Protein AF-A0A4P7WTI9-F1 (afdb_monomer_lite)

Sequence (138 aa):
MKKINSKRVFLLITVFALFLLGLFFAGIFTLGMGKGYTSAIIENTIKKQCKCTIVESIQLQLKESMLVDQEKMKKHTNAFMFILSNCDYPSISDLKLEVIRLLVKARICEDYNFQFIVKNFNGQDQRFIIDNCNLIEN

Structure (mmCIF, N/CA/C/O backbone):
data_AF-A0A4P7WTI9-F1
#
_entry.id   AF-A0A4P7WTI9-F1
#
loop_
_atom_site.group_PDB
_atom_site.id
_atom_site.type_symbol
_atom_site.label_atom_id
_atom_site.label_alt_id
_atom_site.label_comp_id
_atom_site.label_asym_id
_atom_site.label_entity_id
_atom_site.label_seq_id
_atom_site.pdbx_PDB_ins_code
_atom_site.Cartn_x
_atom_site.Cartn_y
_atom_site.Cartn_z
_atom_site.occupancy
_atom_site.B_iso_or_equiv
_atom_site.auth_seq_id
_atom_site.auth_comp_id
_atom_site.auth_asym_id
_atom_site.auth_atom_id
_atom_site.pdbx_PDB_model_num
ATOM 1 N N . MET A 1 1 ? -31.394 -1.223 64.890 1.00 45.03 1 MET A N 1
ATOM 2 C CA . MET A 1 1 ? -30.501 -1.288 63.708 1.00 45.03 1 MET A CA 1
ATOM 3 C C . MET A 1 1 ? -30.041 -2.732 63.508 1.00 45.03 1 MET A C 1
ATOM 5 O O . MET A 1 1 ? -29.397 -3.272 64.399 1.00 45.03 1 MET A O 1
ATOM 9 N N . LYS A 1 2 ? -30.424 -3.401 62.407 1.00 54.88 2 LYS A N 1
ATOM 10 C CA . LYS A 1 2 ? -29.977 -4.780 62.114 1.00 54.88 2 LYS A CA 1
ATOM 11 C C . LYS A 1 2 ? -28.470 -4.760 61.820 1.00 54.88 2 LYS A C 1
ATOM 13 O O . LYS A 1 2 ? -28.052 -4.072 60.895 1.00 54.88 2 LYS A O 1
ATOM 18 N N . LYS A 1 3 ? -27.664 -5.494 62.601 1.00 56.56 3 LYS A N 1
ATOM 19 C CA . LYS A 1 3 ? -26.225 -5.690 62.342 1.00 56.56 3 LYS A CA 1
ATOM 20 C C . LYS A 1 3 ? -26.067 -6.419 61.009 1.00 56.56 3 LYS A C 1
ATOM 22 O O . LYS A 1 3 ? -26.302 -7.622 60.919 1.00 56.56 3 LYS A O 1
ATOM 27 N N . ILE A 1 4 ? -25.708 -5.678 59.969 1.00 62.69 4 ILE A N 1
ATOM 28 C CA . ILE A 1 4 ? -25.379 -6.254 58.669 1.00 62.69 4 ILE A CA 1
ATOM 29 C C . ILE A 1 4 ? -24.065 -7.024 58.835 1.00 62.69 4 ILE A C 1
ATOM 31 O O . ILE A 1 4 ? -23.094 -6.525 59.403 1.00 62.69 4 ILE A O 1
ATOM 35 N N . ASN A 1 5 ? -24.064 -8.278 58.393 1.00 68.38 5 ASN A N 1
ATOM 36 C CA . ASN A 1 5 ? -22.945 -9.191 58.572 1.00 68.38 5 ASN A CA 1
ATOM 37 C C . ASN A 1 5 ? -21.788 -8.758 57.650 1.00 68.38 5 ASN A C 1
ATOM 39 O O . ASN A 1 5 ? -21.811 -9.038 56.451 1.00 68.38 5 ASN A O 1
ATOM 43 N N . SER A 1 6 ? -20.815 -8.033 58.213 1.00 69.31 6 SER A N 1
ATOM 44 C CA . SER A 1 6 ? -19.738 -7.311 57.507 1.00 69.31 6 SER A CA 1
ATOM 45 C C . SER A 1 6 ? -19.010 -8.149 56.441 1.00 69.31 6 SER A C 1
ATOM 47 O O . SER A 1 6 ? -18.717 -7.665 55.350 1.00 69.31 6 SER A O 1
ATOM 49 N N . LYS A 1 7 ? -18.841 -9.457 56.681 1.00 74.06 7 LYS A N 1
ATOM 50 C CA . LYS A 1 7 ? -18.219 -10.385 55.720 1.00 74.06 7 LYS A CA 1
ATOM 51 C C . LYS A 1 7 ? -18.999 -10.523 54.404 1.00 74.06 7 LYS A C 1
ATOM 53 O O . LYS A 1 7 ? -18.391 -10.637 53.346 1.00 74.06 7 LYS A O 1
ATOM 58 N N . ARG A 1 8 ? -20.338 -10.492 54.450 1.00 74.12 8 ARG A N 1
ATOM 59 C CA . ARG A 1 8 ? -21.190 -10.582 53.247 1.00 74.12 8 ARG A CA 1
ATOM 60 C C . ARG A 1 8 ? -21.172 -9.286 52.438 1.00 74.12 8 ARG A C 1
ATOM 62 O O . ARG A 1 8 ? -21.251 -9.337 51.218 1.00 74.12 8 ARG A O 1
ATOM 69 N N . VAL A 1 9 ? -21.033 -8.145 53.112 1.00 78.75 9 VAL A N 1
ATOM 70 C CA . VAL A 1 9 ? -20.932 -6.828 52.464 1.00 78.75 9 VAL A CA 1
ATOM 71 C C . VAL A 1 9 ? -19.602 -6.692 51.739 1.00 78.75 9 VAL A C 1
ATOM 73 O O . VAL A 1 9 ? -19.578 -6.274 50.588 1.00 78.75 9 VAL A O 1
ATOM 76 N N . PHE A 1 10 ? -18.510 -7.115 52.381 1.00 80.50 10 PHE A N 1
ATOM 77 C CA . PHE A 1 10 ? -17.187 -7.086 51.766 1.00 80.50 10 PHE A CA 1
ATOM 78 C C . PHE A 1 10 ? -17.147 -7.906 50.471 1.00 80.50 10 PHE A C 1
ATOM 80 O O . PHE A 1 10 ? -16.711 -7.389 49.447 1.00 80.50 10 PHE A O 1
ATOM 87 N N . LEU A 1 11 ? -17.694 -9.129 50.495 1.00 82.69 11 LEU A N 1
ATOM 88 C CA . LEU A 1 11 ? -17.770 -10.004 49.321 1.00 82.69 11 LEU A CA 1
ATOM 89 C C . LEU A 1 11 ? -18.570 -9.366 48.169 1.00 82.69 11 LEU A C 1
ATOM 91 O O . LEU A 1 11 ? -18.138 -9.403 47.021 1.00 82.69 11 LEU A O 1
ATOM 95 N N . LEU A 1 12 ? -19.715 -8.744 48.476 1.00 83.06 12 LEU A N 1
ATOM 96 C CA . LEU A 1 12 ? -20.545 -8.056 47.481 1.00 83.06 12 LEU A CA 1
ATOM 97 C C . LEU A 1 12 ? -19.803 -6.886 46.823 1.00 83.06 12 LEU A C 1
ATOM 99 O O . LEU A 1 12 ? -19.879 -6.726 45.608 1.00 83.06 12 LEU A O 1
ATOM 103 N N . ILE A 1 13 ? -19.039 -6.114 47.602 1.00 84.81 13 ILE A N 1
ATOM 104 C CA . ILE A 1 13 ? -18.214 -5.017 47.076 1.00 84.81 13 ILE A CA 1
ATOM 105 C C . ILE A 1 13 ? -17.111 -5.560 46.159 1.00 84.81 13 ILE A C 1
ATOM 107 O O . ILE A 1 13 ? -16.868 -4.989 45.098 1.00 84.81 13 ILE A O 1
ATOM 111 N N . THR A 1 14 ? -16.470 -6.677 46.523 1.00 81.94 14 THR A N 1
ATOM 112 C CA . THR A 1 14 ? -15.386 -7.252 45.706 1.00 81.94 14 THR A CA 1
ATOM 113 C C . THR A 1 14 ? -15.901 -7.766 44.363 1.00 81.94 14 THR A C 1
ATOM 115 O O . THR A 1 14 ? -15.296 -7.498 43.327 1.00 81.94 14 THR A O 1
ATOM 118 N N . VAL A 1 15 ? -17.043 -8.460 44.365 1.00 85.62 15 VAL A N 1
ATOM 119 C CA . VAL A 1 15 ? -17.685 -8.956 43.137 1.00 85.62 15 VAL A CA 1
ATOM 120 C C . VAL A 1 15 ? -18.115 -7.794 42.241 1.00 85.62 15 VAL A C 1
ATOM 122 O O . VAL A 1 15 ? -17.902 -7.837 41.032 1.00 85.62 15 VAL A O 1
ATOM 125 N N . PHE A 1 16 ? -18.660 -6.727 42.828 1.00 85.12 16 PHE A N 1
ATOM 126 C CA . PHE A 1 16 ? -19.074 -5.547 42.075 1.00 85.12 16 PHE A CA 1
ATOM 127 C C . PHE A 1 16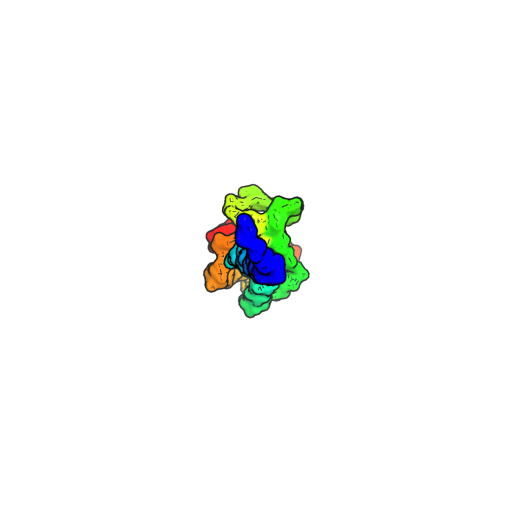 ? -17.883 -4.801 41.453 1.00 85.12 16 PHE A C 1
ATOM 129 O O . PHE A 1 16 ? -17.942 -4.408 40.290 1.00 85.12 16 PHE A O 1
ATOM 136 N N . ALA A 1 17 ? -16.770 -4.668 42.179 1.00 83.31 17 ALA A N 1
ATOM 137 C CA . ALA A 1 17 ? -15.550 -4.055 41.655 1.00 83.31 17 ALA A CA 1
ATOM 138 C C . ALA A 1 17 ? -14.945 -4.859 40.489 1.00 83.31 17 ALA A C 1
ATOM 140 O O . ALA A 1 17 ? -14.563 -4.279 39.473 1.00 83.31 17 ALA A O 1
ATOM 141 N N . LEU A 1 18 ? -14.910 -6.193 40.602 1.00 85.56 18 LEU A N 1
ATOM 142 C CA . LEU A 1 18 ? -14.452 -7.077 39.524 1.00 85.56 18 LEU A CA 1
ATOM 143 C C . LEU A 1 18 ? -15.347 -6.978 38.280 1.00 85.56 18 LEU A C 1
ATOM 145 O O . LEU A 1 18 ? -14.845 -6.963 37.158 1.00 85.56 18 LEU A O 1
ATOM 149 N N . PHE A 1 19 ? -16.661 -6.851 38.474 1.00 84.00 19 PHE A N 1
ATOM 150 C CA . PHE A 1 19 ? -17.616 -6.663 37.384 1.00 84.00 19 PHE A CA 1
ATOM 151 C C . PHE A 1 19 ? -17.420 -5.320 36.660 1.00 84.00 19 PHE A C 1
ATOM 153 O O . PHE A 1 19 ? -17.387 -5.284 35.430 1.00 84.00 19 PHE A O 1
ATOM 160 N N . LEU A 1 20 ? -17.215 -4.226 37.404 1.00 83.19 20 LEU A N 1
ATOM 161 C CA . LEU A 1 20 ? -16.938 -2.904 36.828 1.00 83.19 20 LEU A CA 1
ATOM 162 C C . LEU A 1 20 ? -15.617 -2.866 36.047 1.00 83.19 20 LEU A C 1
ATOM 164 O O . LEU A 1 20 ? -15.565 -2.280 34.967 1.00 83.19 20 LEU A O 1
ATOM 168 N N . LEU A 1 21 ? -14.570 -3.530 36.547 1.00 80.62 21 LEU A N 1
ATOM 169 C CA . LEU A 1 21 ? -13.306 -3.697 35.822 1.00 80.62 21 LEU A CA 1
ATOM 170 C C . LEU A 1 21 ? -13.509 -4.472 34.514 1.00 80.62 21 LEU A C 1
ATOM 172 O O . LEU A 1 21 ? -13.031 -4.036 33.470 1.00 80.62 21 LEU A O 1
ATOM 176 N N . GLY A 1 22 ? -14.265 -5.573 34.542 1.00 75.50 22 GLY A N 1
ATOM 177 C CA . GLY A 1 22 ? -14.596 -6.344 33.339 1.00 75.50 22 GLY A CA 1
ATOM 178 C C . GLY A 1 22 ? -15.335 -5.516 32.282 1.00 75.50 22 GLY A C 1
ATOM 179 O O . GLY A 1 22 ? -14.989 -5.573 31.102 1.00 75.50 22 GLY A O 1
ATOM 180 N N . LEU A 1 23 ? -16.295 -4.686 32.702 1.00 75.31 23 LEU A N 1
ATOM 181 C CA . LEU A 1 23 ? -17.006 -3.764 31.811 1.00 75.31 23 LEU A CA 1
ATOM 182 C C . LEU A 1 23 ? -16.093 -2.672 31.237 1.00 75.31 23 LEU A C 1
ATOM 184 O O . LEU A 1 23 ? -16.235 -2.320 30.069 1.00 75.31 23 LEU A O 1
ATOM 188 N N . PHE A 1 24 ? -15.137 -2.167 32.019 1.00 69.19 24 PHE A N 1
ATOM 189 C CA . PHE A 1 24 ? -14.159 -1.183 31.552 1.00 69.19 24 PHE A CA 1
ATOM 190 C C . PHE A 1 24 ? -13.235 -1.767 30.474 1.00 69.19 24 PHE A C 1
ATOM 192 O O . PHE A 1 24 ? -13.059 -1.158 29.419 1.00 69.19 24 PHE A O 1
ATOM 199 N N . PHE A 1 25 ? -12.715 -2.983 30.676 1.00 67.19 25 PHE A N 1
ATOM 200 C CA . PHE A 1 25 ? -11.903 -3.663 29.661 1.00 67.19 25 PHE A CA 1
ATOM 201 C C . PHE A 1 25 ? -12.710 -4.014 28.406 1.00 67.19 25 PHE A C 1
ATOM 203 O O . PHE A 1 25 ? -12.208 -3.816 27.301 1.00 67.19 25 PHE A O 1
ATOM 210 N N . ALA A 1 26 ? -13.964 -4.460 28.545 1.00 62.72 26 ALA A N 1
ATOM 211 C CA . ALA A 1 26 ? -14.845 -4.714 27.403 1.00 62.72 26 ALA A CA 1
ATOM 212 C C . ALA A 1 26 ? -15.188 -3.423 26.630 1.00 62.72 26 ALA A C 1
ATOM 214 O O . ALA A 1 26 ? -15.199 -3.417 25.398 1.00 62.72 26 ALA A O 1
ATOM 215 N N . GLY A 1 27 ? -15.414 -2.313 27.338 1.00 54.62 27 GLY A N 1
ATOM 216 C CA . GLY A 1 27 ? -15.659 -0.998 26.744 1.00 54.62 27 GLY A CA 1
ATOM 217 C C . GLY A 1 27 ? -14.450 -0.466 25.972 1.00 54.62 27 GLY A C 1
ATOM 218 O O . GLY A 1 27 ? -14.594 -0.011 24.843 1.00 54.62 27 GLY A O 1
ATOM 219 N N . ILE A 1 28 ? -13.239 -0.593 26.524 1.00 58.78 28 ILE A N 1
ATOM 220 C CA . ILE A 1 28 ? -12.007 -0.180 25.832 1.00 58.78 28 ILE A CA 1
ATOM 221 C C . ILE A 1 28 ? -11.720 -1.076 24.621 1.00 58.78 28 ILE A C 1
ATOM 223 O O . ILE A 1 28 ? -11.340 -0.565 23.571 1.00 58.78 28 ILE A O 1
ATOM 227 N N . PHE A 1 29 ? -11.942 -2.391 24.720 1.00 52.62 29 PHE A N 1
ATOM 228 C CA . PHE A 1 29 ? -11.757 -3.295 23.578 1.00 52.62 29 PHE A CA 1
ATOM 229 C C . PHE A 1 29 ? -12.732 -2.997 22.433 1.00 52.62 29 PHE A C 1
ATOM 231 O O . PHE A 1 29 ? -12.348 -3.047 21.268 1.00 52.62 29 PHE A O 1
ATOM 238 N N . THR A 1 30 ? -13.980 -2.648 22.748 1.00 50.06 30 THR A N 1
ATOM 239 C CA . THR A 1 30 ? -14.996 -2.326 21.732 1.00 50.06 30 THR A CA 1
ATOM 240 C C . THR A 1 30 ? -14.825 -0.927 21.134 1.00 50.06 30 THR A C 1
ATOM 242 O O . THR A 1 30 ? -15.088 -0.753 19.948 1.00 50.06 30 THR A O 1
ATOM 245 N N . LEU A 1 31 ? -14.311 0.048 21.894 1.00 47.84 31 LEU A N 1
ATOM 246 C CA . LEU A 1 31 ? -13.953 1.384 21.387 1.00 47.84 31 LEU A CA 1
ATOM 247 C C . LEU A 1 31 ? -12.612 1.412 20.628 1.00 47.84 31 LEU A C 1
ATOM 249 O O . LEU A 1 31 ? -12.421 2.266 19.766 1.00 47.84 31 LEU A O 1
ATOM 253 N N . GLY A 1 32 ? -11.692 0.487 20.922 1.00 40.31 32 GLY A N 1
ATOM 254 C CA . GLY A 1 32 ? -10.394 0.362 20.247 1.00 40.31 32 GLY A CA 1
ATOM 255 C C . GLY A 1 32 ? -10.427 -0.456 18.952 1.00 40.31 32 GLY A C 1
ATOM 256 O O . GLY A 1 32 ? -9.521 -0.335 18.130 1.00 40.31 32 GLY A O 1
ATOM 257 N N . MET A 1 33 ? -11.476 -1.253 18.729 1.00 42.19 33 MET A N 1
ATOM 258 C CA . MET A 1 33 ? -11.714 -1.967 17.471 1.00 42.19 33 MET A CA 1
ATOM 259 C C . MET A 1 33 ? -12.589 -1.132 16.533 1.00 42.19 33 MET A C 1
ATOM 261 O O . MET A 1 33 ? -13.662 -1.548 16.092 1.00 42.19 33 MET A O 1
ATOM 265 N N . GLY A 1 34 ? -12.099 0.055 16.170 1.00 40.22 34 GLY A N 1
ATOM 266 C CA . GLY A 1 34 ? -12.444 0.591 14.860 1.00 40.22 34 GLY A CA 1
ATOM 267 C C . GLY A 1 34 ? -12.078 -0.471 13.823 1.00 40.22 34 GLY A C 1
ATOM 268 O O . GLY A 1 34 ? -11.028 -1.103 13.937 1.00 40.22 34 GLY A O 1
ATOM 269 N N . LYS A 1 35 ? -12.945 -0.700 12.835 1.00 45.72 35 LYS A N 1
ATOM 270 C CA . LYS A 1 35 ? -12.711 -1.581 11.677 1.00 45.72 35 LYS A CA 1
ATOM 271 C C . LYS A 1 35 ? -11.590 -1.040 10.772 1.00 45.72 35 LYS A C 1
ATOM 273 O O . LYS A 1 35 ? -11.740 -0.976 9.563 1.00 45.72 35 LYS A O 1
ATOM 278 N N . GLY A 1 36 ? -10.492 -0.582 11.353 1.00 49.75 36 GLY A N 1
ATOM 279 C CA . GLY A 1 36 ? -9.323 -0.144 10.635 1.00 49.75 36 GLY A CA 1
ATOM 280 C C . GLY A 1 36 ? -8.460 -1.352 10.327 1.00 49.75 36 GLY A C 1
ATOM 281 O O . GLY A 1 36 ? -8.117 -2.131 11.219 1.00 49.75 36 GLY A O 1
ATOM 282 N N . TYR A 1 37 ? -8.098 -1.517 9.064 1.00 57.00 37 TYR A N 1
ATOM 283 C CA . TYR A 1 37 ? -7.035 -2.436 8.706 1.00 57.00 37 TYR A CA 1
ATOM 284 C C . TYR A 1 37 ? -5.746 -1.981 9.399 1.00 57.00 37 TYR A C 1
ATOM 286 O O . TYR A 1 37 ? -5.381 -0.805 9.358 1.00 57.00 37 TYR A O 1
ATOM 294 N N . THR A 1 38 ? -5.051 -2.907 10.061 1.00 68.12 38 THR A N 1
ATOM 295 C CA . THR A 1 38 ? -3.728 -2.596 10.605 1.00 68.12 38 THR A CA 1
ATOM 296 C C . THR A 1 38 ? -2.767 -2.329 9.448 1.00 68.12 38 THR A C 1
ATOM 298 O O . THR A 1 38 ? -2.905 -2.917 8.369 1.00 68.12 38 THR A O 1
ATOM 301 N N . SER A 1 39 ? -1.776 -1.463 9.668 1.00 68.62 39 SER A N 1
ATOM 302 C CA . SER A 1 39 ? -0.729 -1.149 8.685 1.00 68.62 39 SER A CA 1
ATOM 303 C C . SER A 1 39 ? -0.125 -2.408 8.051 1.00 68.62 39 SER A C 1
ATOM 305 O O . SER A 1 39 ? 0.004 -2.488 6.832 1.00 68.62 39 SER A O 1
ATOM 307 N N . ALA A 1 40 ? 0.112 -3.440 8.865 1.00 74.94 40 ALA A N 1
ATOM 308 C CA . ALA A 1 40 ? 0.623 -4.737 8.432 1.00 74.94 40 ALA A CA 1
ATOM 309 C C . ALA A 1 40 ? -0.304 -5.486 7.454 1.00 74.94 40 ALA A C 1
ATOM 311 O O . ALA A 1 40 ? 0.178 -6.163 6.546 1.00 74.94 40 ALA A O 1
ATOM 312 N N . ILE A 1 41 ? -1.632 -5.398 7.608 1.00 76.88 41 ILE A N 1
ATOM 313 C CA . ILE A 1 41 ? -2.568 -6.062 6.684 1.00 76.88 41 ILE A CA 1
ATOM 314 C C . ILE A 1 41 ? -2.571 -5.348 5.332 1.00 76.88 41 ILE A C 1
ATOM 316 O O . ILE A 1 41 ? -2.571 -6.009 4.291 1.00 76.88 41 ILE A O 1
ATOM 320 N N . ILE A 1 42 ? -2.540 -4.015 5.340 1.00 80.56 42 ILE A N 1
ATOM 321 C CA . ILE A 1 42 ? -2.482 -3.206 4.118 1.00 80.56 42 ILE A CA 1
ATOM 322 C C . ILE A 1 42 ? -1.177 -3.491 3.372 1.00 80.56 42 ILE A C 1
ATOM 324 O O . ILE A 1 42 ? -1.210 -3.834 2.191 1.00 80.56 42 ILE A O 1
ATOM 328 N N . GLU A 1 43 ? -0.041 -3.450 4.070 1.00 81.56 43 GLU A N 1
ATOM 329 C CA . GLU A 1 43 ? 1.267 -3.760 3.490 1.00 81.56 43 GLU A CA 1
ATOM 330 C C . GLU A 1 43 ? 1.301 -5.177 2.904 1.00 81.56 43 GLU A C 1
ATOM 332 O O . GLU A 1 43 ? 1.725 -5.368 1.768 1.00 81.56 43 GLU A O 1
ATOM 337 N N . ASN A 1 44 ? 0.776 -6.175 3.622 1.00 82.25 44 ASN A N 1
ATOM 338 C CA . ASN A 1 44 ? 0.707 -7.552 3.131 1.00 82.25 44 ASN A CA 1
ATOM 339 C C . ASN A 1 44 ? -0.208 -7.695 1.903 1.00 82.25 44 ASN A C 1
ATOM 341 O O . ASN A 1 44 ? 0.070 -8.496 1.012 1.00 82.25 44 ASN A O 1
ATOM 345 N N . THR A 1 4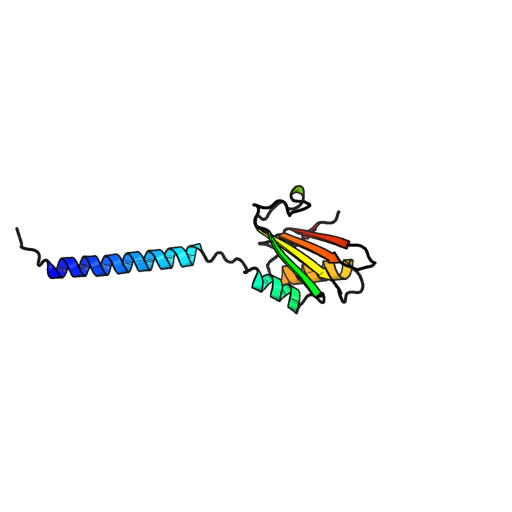5 ? -1.295 -6.923 1.840 1.00 81.75 45 THR A N 1
ATOM 346 C CA . THR A 1 45 ? -2.213 -6.919 0.692 1.00 81.75 45 THR A CA 1
ATOM 347 C C . THR A 1 45 ? -1.513 -6.368 -0.546 1.00 81.75 45 THR A C 1
ATOM 349 O O . THR A 1 45 ? -1.550 -7.007 -1.598 1.00 81.75 45 THR A O 1
ATOM 352 N N . ILE A 1 46 ? -0.801 -5.246 -0.400 1.00 84.31 46 ILE A N 1
ATOM 353 C CA . ILE A 1 46 ? 0.022 -4.675 -1.470 1.00 84.31 46 ILE A CA 1
ATOM 354 C C . ILE A 1 46 ? 1.140 -5.650 -1.844 1.00 84.31 46 ILE A C 1
ATOM 356 O O . ILE A 1 46 ? 1.265 -5.993 -3.008 1.00 84.31 46 ILE A O 1
ATOM 360 N N . LYS A 1 47 ? 1.888 -6.203 -0.888 1.00 82.12 47 LYS A N 1
ATOM 361 C CA . LYS A 1 47 ? 3.006 -7.120 -1.159 1.00 82.12 47 LYS A CA 1
ATOM 362 C C . LYS A 1 47 ? 2.596 -8.400 -1.891 1.00 82.12 47 LYS A C 1
ATOM 364 O O . LYS A 1 47 ? 3.353 -8.906 -2.710 1.00 82.12 47 LYS A O 1
ATOM 369 N N . LYS A 1 48 ? 1.429 -8.965 -1.569 1.00 79.31 48 LYS A N 1
ATOM 370 C CA . LYS A 1 48 ? 0.960 -10.224 -2.174 1.00 79.31 48 LYS A CA 1
ATOM 371 C C . LYS A 1 48 ? 0.430 -10.057 -3.591 1.00 79.31 48 LYS A C 1
ATOM 373 O O . LYS A 1 48 ? 0.476 -11.016 -4.354 1.00 79.31 48 LYS A O 1
ATOM 378 N N . GLN A 1 49 ? -0.154 -8.904 -3.900 1.00 80.00 49 GLN A N 1
ATOM 379 C CA . GLN A 1 49 ? -0.905 -8.710 -5.142 1.00 80.00 49 GLN A CA 1
ATOM 380 C C . GLN A 1 49 ? -0.269 -7.673 -6.076 1.00 80.00 49 GLN A C 1
ATOM 382 O O . GLN A 1 49 ? -0.447 -7.767 -7.286 1.00 80.00 49 GLN A O 1
ATOM 387 N N . CYS A 1 50 ? 0.507 -6.727 -5.547 1.00 83.19 50 CYS A N 1
ATOM 388 C CA . CYS A 1 50 ? 1.308 -5.803 -6.337 1.00 83.19 50 CYS A CA 1
ATOM 389 C C . CYS A 1 50 ? 2.628 -6.478 -6.707 1.00 83.19 50 CYS A C 1
ATOM 391 O O . CYS A 1 50 ? 3.377 -6.924 -5.836 1.00 83.19 50 CYS A O 1
ATOM 393 N N . LYS A 1 51 ? 2.947 -6.530 -7.999 1.00 87.44 51 LYS A N 1
ATOM 394 C CA . LYS A 1 51 ? 4.201 -7.110 -8.495 1.00 87.44 51 LYS A CA 1
ATOM 395 C C . LYS A 1 51 ? 5.385 -6.142 -8.375 1.00 87.44 51 LYS A C 1
ATOM 397 O O . LYS A 1 51 ? 6.151 -5.964 -9.315 1.00 87.44 51 LYS A O 1
ATOM 402 N N . CYS A 1 52 ? 5.507 -5.477 -7.235 1.00 87.00 52 CYS A N 1
ATOM 403 C CA . CYS A 1 52 ? 6.567 -4.519 -6.951 1.00 87.00 52 CYS A CA 1
ATOM 404 C C . CYS A 1 52 ? 7.304 -4.910 -5.673 1.00 87.00 52 CYS A C 1
ATOM 406 O O . CYS A 1 52 ? 6.732 -5.477 -4.742 1.00 87.00 52 CYS A O 1
ATOM 408 N N . THR A 1 53 ? 8.571 -4.522 -5.588 1.00 87.12 53 THR A N 1
ATOM 409 C CA . THR A 1 53 ? 9.322 -4.543 -4.333 1.00 87.12 53 THR A CA 1
ATOM 410 C C . THR A 1 53 ? 8.951 -3.316 -3.508 1.00 87.12 53 THR A C 1
ATOM 412 O O . THR A 1 53 ? 9.191 -2.185 -3.934 1.00 87.12 53 THR A O 1
ATOM 415 N N . ILE A 1 54 ? 8.383 -3.530 -2.321 1.00 86.25 54 ILE A N 1
ATOM 416 C CA . ILE A 1 54 ? 8.158 -2.459 -1.345 1.00 86.25 54 ILE A CA 1
ATOM 417 C C . ILE A 1 54 ? 9.506 -2.128 -0.702 1.00 86.25 54 ILE A C 1
ATOM 419 O O . ILE A 1 54 ? 10.096 -2.969 -0.028 1.00 86.25 54 ILE A O 1
ATOM 423 N N . VAL A 1 55 ? 9.999 -0.917 -0.950 1.00 83.75 55 VAL A N 1
ATOM 424 C CA . VAL A 1 55 ? 11.214 -0.375 -0.325 1.00 83.75 55 VAL A CA 1
ATOM 425 C C . VAL A 1 55 ? 10.885 0.159 1.062 1.00 83.75 55 VAL A C 1
ATOM 427 O O . VAL A 1 55 ? 11.638 -0.060 2.004 1.00 83.75 55 VAL A O 1
ATOM 430 N N . GLU A 1 56 ? 9.756 0.857 1.177 1.00 83.06 56 GLU A N 1
ATOM 431 C CA . GLU A 1 56 ? 9.321 1.504 2.409 1.00 83.06 56 GLU A CA 1
ATOM 432 C C . GLU A 1 56 ? 7.793 1.610 2.442 1.00 83.06 56 GLU A C 1
ATOM 434 O O . GLU A 1 56 ? 7.150 1.825 1.410 1.00 83.06 56 GLU A O 1
ATOM 439 N N . SER A 1 57 ? 7.215 1.469 3.633 1.00 81.31 57 SER A N 1
ATOM 440 C CA . SER A 1 57 ? 5.796 1.704 3.891 1.00 81.31 57 SER A CA 1
ATOM 441 C C . SER A 1 57 ? 5.625 2.459 5.201 1.00 81.31 57 SER A C 1
ATOM 443 O O . SER A 1 57 ? 6.093 2.000 6.243 1.00 81.31 57 SER A O 1
ATOM 445 N N . ILE A 1 58 ? 4.935 3.595 5.159 1.00 78.31 58 ILE A N 1
ATOM 446 C CA . ILE A 1 58 ? 4.713 4.457 6.321 1.00 78.31 58 ILE A CA 1
ATOM 447 C C . ILE A 1 58 ? 3.214 4.701 6.474 1.00 78.31 58 ILE A C 1
ATOM 449 O O . ILE A 1 58 ? 2.540 5.117 5.531 1.00 78.31 58 ILE A O 1
ATOM 453 N N . GLN A 1 59 ? 2.692 4.472 7.680 1.00 76.00 59 GLN A N 1
ATOM 454 C CA . GLN A 1 59 ? 1.379 4.980 8.060 1.00 76.00 59 GLN A CA 1
ATOM 455 C C . GLN A 1 59 ? 1.530 6.442 8.474 1.00 76.00 59 GLN A C 1
ATOM 457 O O . GLN A 1 59 ? 2.164 6.752 9.478 1.00 76.00 59 GLN A O 1
ATOM 462 N N . LEU A 1 60 ? 0.921 7.336 7.710 1.00 69.81 60 LEU A N 1
ATOM 463 C CA . LEU A 1 60 ? 0.909 8.761 7.982 1.00 69.81 60 LEU A CA 1
ATOM 464 C C . LEU A 1 60 ? -0.300 9.064 8.871 1.00 69.81 60 LEU A C 1
ATOM 466 O O . LEU A 1 60 ? -1.450 9.067 8.425 1.00 69.81 60 LEU A O 1
ATOM 470 N N . GLN A 1 61 ? -0.032 9.289 10.157 1.00 59.81 61 GLN A N 1
ATOM 471 C CA . GLN A 1 61 ? -0.967 9.977 11.043 1.00 59.81 61 GLN A CA 1
ATOM 472 C C . GLN A 1 61 ? -0.770 11.481 10.836 1.00 59.81 61 GLN A C 1
ATOM 474 O O . GLN A 1 61 ? 0.365 11.937 10.718 1.00 59.81 61 GLN A O 1
ATOM 479 N N . LEU A 1 62 ? -1.858 12.254 10.793 1.00 54.38 62 LEU A N 1
ATOM 480 C CA . LEU A 1 62 ? -1.902 13.674 10.392 1.00 54.38 62 LEU A CA 1
ATOM 481 C C . LEU A 1 62 ? -1.085 14.659 11.272 1.00 54.38 62 LEU A C 1
ATOM 483 O O . LEU A 1 62 ? -1.299 15.865 11.219 1.00 54.38 62 LEU A O 1
ATOM 487 N N . LYS A 1 63 ? -0.148 14.166 12.089 1.00 47.62 63 LYS A N 1
ATOM 488 C CA . LYS A 1 63 ? 0.795 14.957 12.883 1.00 47.62 63 LYS A CA 1
ATOM 489 C C . LYS A 1 63 ? 2.143 15.233 12.212 1.00 47.62 63 LYS A C 1
ATOM 491 O O . LYS A 1 63 ? 2.910 15.990 12.798 1.00 47.62 63 LYS A O 1
ATOM 496 N N . GLU A 1 64 ? 2.445 14.699 11.026 1.00 45.56 64 GLU A N 1
ATOM 497 C CA . GLU A 1 64 ? 3.786 14.863 10.442 1.00 45.56 64 GLU A CA 1
ATOM 498 C C . GLU A 1 64 ? 3.827 15.449 9.026 1.00 45.56 64 GLU A C 1
ATOM 500 O O . GLU A 1 64 ? 3.047 15.126 8.129 1.00 45.56 64 GLU A O 1
ATOM 505 N N . SER A 1 65 ? 4.829 16.310 8.853 1.00 47.31 65 SER A N 1
ATOM 506 C CA . SER A 1 65 ? 5.256 17.085 7.686 1.00 47.31 65 SER A CA 1
ATOM 507 C C . SER A 1 65 ? 5.765 16.250 6.497 1.00 47.31 65 SER A C 1
ATOM 509 O O . SER A 1 65 ? 6.568 16.736 5.706 1.00 47.31 65 SER A O 1
ATOM 511 N N . MET A 1 66 ? 5.338 14.988 6.376 1.00 48.94 66 MET A N 1
ATOM 512 C CA . MET A 1 66 ? 5.793 14.042 5.344 1.00 48.94 66 MET A CA 1
ATOM 513 C C . MET A 1 66 ? 4.792 13.836 4.195 1.00 48.94 66 MET A C 1
ATOM 515 O O . MET A 1 66 ? 5.125 13.210 3.191 1.00 48.94 66 MET A O 1
ATOM 519 N N . LEU A 1 67 ? 3.580 14.389 4.300 1.00 52.62 67 LEU A N 1
ATOM 520 C CA . LEU A 1 67 ? 2.621 14.441 3.194 1.00 52.62 67 LEU A CA 1
ATOM 521 C C . LEU A 1 67 ? 3.000 15.590 2.252 1.00 52.62 67 LEU A C 1
ATOM 523 O O . LEU A 1 67 ? 2.752 16.754 2.554 1.00 52.62 67 LEU A O 1
ATOM 527 N N . VAL A 1 68 ? 3.599 15.262 1.108 1.00 53.84 68 VAL A N 1
ATOM 528 C CA . VAL A 1 68 ? 4.097 16.256 0.134 1.00 53.84 68 VAL A CA 1
ATOM 529 C C . VAL A 1 68 ? 2.959 17.015 -0.579 1.00 53.84 68 VAL A C 1
ATOM 531 O O . VAL A 1 68 ? 3.200 18.072 -1.145 1.00 53.84 68 VAL A O 1
ATOM 534 N N . ASP A 1 69 ? 1.708 16.547 -0.491 1.00 58.44 69 ASP A N 1
ATOM 535 C CA . ASP A 1 69 ? 0.539 17.167 -1.139 1.00 58.44 69 ASP A CA 1
ATOM 536 C C . ASP A 1 69 ? -0.732 17.078 -0.255 1.00 58.44 69 ASP A C 1
ATOM 538 O O . ASP A 1 69 ? -1.773 16.566 -0.678 1.00 58.44 69 ASP A O 1
ATOM 542 N N . GLN A 1 70 ? -0.672 17.562 0.996 1.00 55.25 70 GLN A N 1
ATOM 543 C CA . GLN A 1 70 ? -1.830 17.561 1.918 1.00 55.25 70 GLN A CA 1
ATOM 544 C C . GLN A 1 70 ? -3.088 18.211 1.316 1.00 55.25 70 GLN A C 1
ATOM 546 O O . GLN A 1 70 ? -4.195 17.745 1.564 1.00 55.25 70 GLN A O 1
ATOM 551 N N . GLU A 1 71 ? -2.932 19.245 0.485 1.00 56.03 71 GLU A N 1
ATOM 552 C CA . GLU A 1 71 ? -4.053 19.981 -0.120 1.00 56.03 71 GLU A CA 1
ATOM 553 C C . GLU A 1 71 ? -4.905 19.135 -1.082 1.00 56.03 71 GLU A C 1
ATOM 555 O O . GLU A 1 71 ? -6.078 19.444 -1.318 1.00 56.03 71 GLU A O 1
ATOM 560 N N . LYS A 1 72 ? -4.336 18.060 -1.643 1.00 58.50 72 LYS A N 1
ATOM 561 C CA . LYS A 1 72 ? -5.030 17.184 -2.601 1.00 58.50 72 LYS A CA 1
ATOM 562 C C . LYS A 1 72 ? -5.785 16.045 -1.924 1.00 58.50 72 LYS A C 1
ATOM 564 O O . LYS A 1 72 ? -6.730 15.531 -2.512 1.00 58.50 72 LYS A O 1
ATOM 569 N N . MET A 1 73 ? -5.409 15.678 -0.700 1.00 58.16 73 MET A N 1
ATOM 570 C CA . MET A 1 73 ? -6.051 14.613 0.072 1.00 58.16 73 MET A CA 1
ATOM 571 C C . MET A 1 73 ? -7.163 15.204 0.940 1.00 58.16 73 MET A C 1
ATOM 573 O O . MET A 1 73 ? -6.911 15.721 2.026 1.00 58.16 73 MET A O 1
ATOM 577 N N . LYS A 1 74 ? -8.409 15.165 0.458 1.00 55.69 74 LYS A N 1
ATOM 578 C CA . LYS A 1 74 ? -9.488 15.999 1.022 1.00 55.69 74 LYS A CA 1
ATOM 579 C C . LYS A 1 74 ? -10.333 15.317 2.098 1.00 55.69 74 LYS A C 1
ATOM 581 O O . LYS A 1 74 ? -11.068 16.017 2.794 1.00 55.69 74 LYS A O 1
ATOM 586 N N . LYS A 1 75 ? -10.290 13.984 2.223 1.00 53.72 75 LYS A N 1
ATOM 587 C CA . LYS A 1 75 ? -11.338 13.243 2.955 1.00 53.72 75 LYS A CA 1
ATOM 588 C C . LYS A 1 75 ? -10.912 12.415 4.170 1.00 53.72 75 LYS A C 1
ATOM 590 O O . LYS A 1 75 ? -11.694 12.338 5.115 1.00 53.72 75 LYS A O 1
ATOM 595 N N . HIS A 1 76 ? -9.720 11.814 4.187 1.00 52.69 76 HIS A N 1
ATOM 596 C CA . HIS A 1 76 ? -9.346 10.841 5.224 1.00 52.69 76 HIS A CA 1
ATOM 597 C C . HIS A 1 76 ? -8.157 11.309 6.072 1.00 52.69 76 HIS A C 1
ATOM 599 O O . HIS A 1 76 ? -7.110 11.688 5.551 1.00 52.69 76 HIS A O 1
ATOM 605 N N . THR A 1 77 ? -8.320 11.244 7.399 1.00 56.88 77 THR A N 1
ATOM 606 C CA . THR A 1 77 ? -7.305 11.587 8.416 1.00 56.88 77 THR A CA 1
ATOM 607 C C . THR A 1 77 ? -6.168 10.566 8.523 1.00 56.88 77 THR A C 1
ATOM 609 O O . THR A 1 77 ? -5.144 10.848 9.145 1.00 56.88 77 THR A O 1
ATOM 612 N N . ASN A 1 78 ? -6.344 9.387 7.925 1.00 69.75 78 ASN A N 1
ATOM 613 C CA . ASN A 1 78 ? -5.365 8.309 7.898 1.00 69.75 78 ASN A CA 1
ATOM 614 C C . ASN A 1 78 ? -4.883 8.103 6.462 1.00 69.75 78 ASN A C 1
ATOM 616 O O . ASN A 1 78 ? -5.685 7.804 5.573 1.00 69.75 78 ASN A O 1
ATOM 620 N N . ALA A 1 79 ? -3.576 8.226 6.251 1.00 77.50 79 ALA A N 1
ATOM 621 C CA . ALA A 1 79 ? -2.957 7.991 4.957 1.00 77.50 79 ALA A CA 1
ATOM 622 C C . ALA A 1 79 ? -1.843 6.947 5.064 1.00 77.50 79 ALA A C 1
ATOM 624 O O . ALA A 1 79 ? -1.251 6.747 6.123 1.00 77.50 79 ALA A O 1
ATOM 625 N N . PHE A 1 80 ? -1.545 6.284 3.955 1.00 83.69 80 PHE A N 1
ATOM 626 C CA . PHE A 1 80 ? -0.404 5.392 3.819 1.00 83.69 80 PHE A CA 1
ATOM 627 C C . PHE A 1 80 ? 0.468 5.846 2.664 1.00 83.69 80 PHE A C 1
ATOM 629 O O . PHE A 1 80 ? -0.032 6.132 1.579 1.00 83.69 80 PHE A O 1
ATOM 636 N N . MET A 1 81 ? 1.776 5.866 2.886 1.00 86.06 81 MET A N 1
ATOM 637 C CA . MET A 1 81 ? 2.756 6.066 1.833 1.00 86.06 81 MET A CA 1
ATOM 638 C C . MET A 1 81 ? 3.497 4.764 1.564 1.00 86.06 81 MET A C 1
ATOM 640 O O . MET A 1 81 ? 3.967 4.111 2.494 1.00 86.06 81 MET A O 1
ATOM 644 N N . PHE A 1 82 ? 3.629 4.421 0.288 1.00 88.44 82 PHE A N 1
ATOM 645 C CA . PHE A 1 82 ? 4.393 3.275 -0.183 1.00 88.44 82 PHE A CA 1
ATOM 646 C C . PHE A 1 82 ? 5.451 3.732 -1.179 1.00 88.44 82 PHE A C 1
ATOM 648 O O . PHE A 1 82 ? 5.136 4.373 -2.184 1.00 88.44 82 PHE A O 1
ATOM 655 N N . ILE A 1 83 ? 6.702 3.356 -0.925 1.00 87.88 83 ILE A N 1
ATOM 656 C CA . ILE A 1 83 ? 7.789 3.473 -1.891 1.00 87.88 83 ILE A CA 1
ATOM 657 C C . ILE A 1 83 ? 7.973 2.111 -2.549 1.00 87.88 83 ILE A C 1
ATOM 659 O O . ILE A 1 83 ? 8.337 1.131 -1.899 1.00 87.88 83 ILE A O 1
ATOM 663 N N . LEU A 1 84 ? 7.711 2.055 -3.849 1.00 89.94 84 LEU A N 1
ATOM 664 C CA . LEU A 1 84 ? 7.783 0.857 -4.672 1.00 89.94 84 LEU A CA 1
ATOM 665 C C . LEU A 1 84 ? 9.000 0.926 -5.599 1.00 89.94 84 LEU A C 1
ATOM 667 O O . LEU A 1 84 ? 9.417 2.002 -6.024 1.00 89.94 84 LEU A O 1
ATOM 671 N N . SER A 1 85 ? 9.564 -0.229 -5.930 1.00 88.69 85 SER A N 1
ATOM 672 C CA . SER A 1 85 ? 10.663 -0.388 -6.886 1.00 88.69 85 SER A CA 1
ATOM 673 C C . SER A 1 85 ? 10.532 -1.718 -7.628 1.00 88.69 85 SER A C 1
ATOM 675 O O . SER A 1 85 ? 9.788 -2.593 -7.181 1.00 88.69 85 SER A O 1
ATOM 677 N N . ASN A 1 86 ? 11.254 -1.883 -8.741 1.00 85.88 86 ASN A N 1
ATOM 678 C CA . ASN A 1 86 ? 11.302 -3.133 -9.515 1.00 85.88 86 ASN A CA 1
ATOM 679 C C . ASN A 1 86 ? 9.899 -3.702 -9.805 1.00 85.88 86 ASN A C 1
ATOM 681 O O . ASN A 1 86 ? 9.599 -4.850 -9.486 1.00 85.88 86 ASN A O 1
ATOM 685 N N . CYS A 1 87 ? 9.022 -2.850 -10.329 1.00 87.31 87 CYS A N 1
ATOM 686 C CA . CYS A 1 87 ? 7.642 -3.191 -10.637 1.00 87.31 87 CYS A CA 1
ATOM 687 C C . CYS A 1 87 ? 7.553 -3.976 -11.954 1.00 87.31 87 CYS A C 1
ATOM 689 O O . CYS A 1 87 ? 7.901 -3.445 -13.004 1.00 87.31 87 CYS A O 1
ATOM 691 N N . ASP A 1 88 ? 7.048 -5.209 -11.905 1.00 87.75 88 ASP A N 1
ATOM 692 C CA . ASP A 1 88 ? 6.778 -6.062 -13.074 1.00 87.75 88 ASP A CA 1
ATOM 693 C C . ASP A 1 88 ? 5.437 -5.677 -13.727 1.00 87.75 88 ASP A C 1
ATOM 695 O O . ASP A 1 88 ? 4.447 -6.415 -13.688 1.00 87.75 88 ASP A O 1
ATOM 699 N N . TYR A 1 89 ? 5.400 -4.457 -14.271 1.00 86.12 89 TYR A N 1
ATOM 700 C CA . TYR A 1 89 ? 4.287 -3.909 -15.045 1.00 86.12 89 TYR A CA 1
ATOM 701 C C . TYR A 1 89 ? 4.813 -3.252 -16.332 1.00 86.12 89 TYR A C 1
ATOM 703 O O . TYR A 1 89 ? 5.867 -2.615 -16.288 1.00 86.12 89 TYR A O 1
ATOM 711 N N . PRO A 1 90 ? 4.089 -3.347 -17.466 1.00 84.06 90 PRO A N 1
ATOM 712 C CA . PRO A 1 90 ? 4.533 -2.762 -18.737 1.00 84.06 90 PRO A CA 1
ATOM 713 C C . PRO A 1 90 ? 4.654 -1.233 -18.701 1.00 84.06 90 PRO A C 1
ATOM 715 O O . PRO A 1 90 ? 5.502 -0.660 -19.382 1.00 84.06 90 PRO A O 1
ATOM 718 N N . SER A 1 91 ? 3.816 -0.565 -17.906 1.00 86.44 91 SER A N 1
ATOM 719 C CA . SER A 1 91 ? 3.844 0.883 -17.714 1.00 86.44 91 SER A CA 1
ATOM 720 C C . SER A 1 91 ? 3.371 1.289 -16.316 1.00 86.44 91 SER A C 1
ATOM 722 O O . SER A 1 91 ? 2.731 0.518 -15.594 1.00 86.44 91 SER A O 1
ATOM 724 N N . ILE A 1 92 ? 3.640 2.543 -15.943 1.00 85.00 92 ILE A N 1
ATOM 725 C CA . ILE A 1 92 ? 3.099 3.137 -14.712 1.00 85.00 92 ILE A CA 1
ATOM 726 C C . ILE A 1 92 ? 1.566 3.172 -14.724 1.00 85.00 92 ILE A C 1
ATOM 728 O O . ILE A 1 92 ? 0.938 3.035 -13.677 1.00 85.00 92 ILE A O 1
ATOM 732 N N . SER A 1 93 ? 0.956 3.337 -15.900 1.00 87.50 93 SER A N 1
ATOM 733 C CA . SER A 1 93 ? -0.498 3.376 -16.056 1.00 87.50 93 SER A CA 1
ATOM 734 C C . SER A 1 93 ? -1.121 2.026 -15.711 1.00 87.50 93 SER A C 1
ATOM 736 O O . SER A 1 93 ? -2.127 1.983 -15.006 1.00 87.50 93 SER A O 1
ATOM 738 N N . ASP A 1 94 ? -0.475 0.928 -16.112 1.00 88.31 94 ASP A N 1
ATOM 739 C CA . ASP A 1 94 ? -0.908 -0.427 -15.754 1.00 88.31 94 ASP A CA 1
ATOM 740 C C . ASP A 1 94 ? -0.791 -0.671 -14.245 1.00 88.31 94 ASP A C 1
ATOM 742 O O . ASP A 1 94 ? -1.705 -1.218 -13.627 1.00 88.31 94 ASP A O 1
ATOM 746 N N . LEU A 1 95 ? 0.303 -0.202 -13.629 1.00 89.00 95 LEU A N 1
ATOM 747 C CA . LEU A 1 95 ? 0.477 -0.271 -12.179 1.00 89.00 95 LEU A CA 1
ATOM 748 C C . LEU A 1 95 ? -0.612 0.520 -11.440 1.00 89.00 95 LEU A C 1
ATOM 750 O O . LEU A 1 95 ? -1.217 -0.007 -10.507 1.00 89.00 95 LEU A O 1
ATOM 754 N N . LYS A 1 96 ? -0.877 1.770 -11.846 1.00 89.25 96 LYS A N 1
ATOM 755 C CA . LYS A 1 96 ? -1.923 2.620 -11.251 1.00 89.25 96 LYS A CA 1
ATOM 756 C C . LYS A 1 96 ? -3.276 1.905 -11.260 1.00 89.25 96 LYS A C 1
ATOM 758 O O . LYS A 1 96 ? -3.923 1.811 -10.217 1.00 89.25 96 LYS A O 1
ATOM 763 N N . LEU A 1 97 ? -3.681 1.375 -12.418 1.00 89.06 97 LEU A N 1
ATOM 764 C CA . LEU A 1 97 ? -4.953 0.667 -12.581 1.00 89.06 97 LEU A CA 1
ATOM 765 C C . LEU A 1 97 ? -5.043 -0.569 -11.680 1.00 89.06 97 LEU A C 1
ATOM 767 O O . LEU A 1 97 ? -6.055 -0.759 -11.001 1.00 89.06 97 LEU A O 1
ATOM 771 N N . GLU A 1 98 ? -3.988 -1.384 -11.630 1.00 89.31 98 GLU A N 1
ATOM 772 C CA . GLU A 1 98 ? -3.998 -2.609 -10.829 1.00 89.31 98 GLU A CA 1
ATOM 773 C C . GLU A 1 98 ? -3.993 -2.311 -9.324 1.00 89.31 98 GLU A C 1
ATOM 775 O O . GLU A 1 98 ? -4.728 -2.945 -8.566 1.00 89.31 98 GLU A O 1
ATOM 780 N N . VAL A 1 99 ? -3.236 -1.301 -8.881 1.00 88.50 99 VAL A N 1
ATOM 781 C CA . VAL A 1 99 ? -3.226 -0.866 -7.478 1.00 88.50 99 VAL A CA 1
ATOM 782 C C . VAL A 1 99 ? -4.602 -0.352 -7.061 1.00 88.50 99 VAL A C 1
ATOM 784 O O . VAL A 1 99 ? -5.113 -0.785 -6.031 1.00 88.50 99 VAL A O 1
ATOM 787 N N . ILE A 1 100 ? -5.257 0.500 -7.859 1.00 89.38 100 ILE A N 1
ATOM 788 C CA . ILE A 1 100 ? -6.626 0.962 -7.559 1.00 89.38 100 ILE A CA 1
ATOM 789 C C . ILE A 1 100 ? -7.574 -0.232 -7.451 1.00 89.38 100 ILE A C 1
ATOM 791 O O . ILE A 1 100 ? -8.313 -0.354 -6.474 1.00 89.38 100 ILE A O 1
ATOM 795 N N . ARG A 1 101 ? -7.524 -1.152 -8.421 1.00 89.00 101 ARG A N 1
ATOM 796 C CA . ARG A 1 101 ? -8.370 -2.350 -8.436 1.00 89.00 101 ARG A CA 1
ATOM 797 C C . ARG A 1 101 ? -8.173 -3.207 -7.186 1.00 89.00 101 ARG A C 1
ATOM 799 O O . ARG A 1 101 ? -9.153 -3.684 -6.615 1.00 89.00 101 ARG A O 1
ATOM 806 N N . LEU A 1 102 ? -6.927 -3.393 -6.759 1.00 88.69 102 LEU A N 1
ATOM 807 C CA . LEU A 1 102 ? -6.554 -4.123 -5.548 1.00 88.69 102 LEU A CA 1
ATOM 808 C C . LEU A 1 102 ? -7.127 -3.450 -4.298 1.00 88.69 102 LEU A C 1
ATOM 810 O O . LEU A 1 102 ? -7.767 -4.121 -3.486 1.00 88.69 102 LEU A O 1
ATOM 814 N N . LEU A 1 103 ? -6.956 -2.132 -4.163 1.00 86.94 103 LEU A N 1
ATOM 815 C CA . LEU A 1 103 ? -7.458 -1.375 -3.014 1.00 86.94 103 LEU A CA 1
ATOM 816 C C . LEU A 1 103 ? -8.997 -1.387 -2.946 1.00 86.94 103 LEU A C 1
ATOM 818 O O . LEU A 1 103 ? -9.560 -1.554 -1.861 1.00 86.94 103 LEU A O 1
ATOM 822 N N . VAL A 1 104 ? -9.676 -1.273 -4.095 1.00 86.62 104 VAL A N 1
ATOM 823 C CA . VAL A 1 104 ? -11.144 -1.375 -4.214 1.00 86.62 104 VAL A CA 1
ATOM 824 C C . VAL A 1 104 ? -11.620 -2.774 -3.838 1.00 86.62 104 VAL A C 1
ATOM 826 O O . VAL A 1 104 ? -12.532 -2.929 -3.028 1.00 86.62 104 VAL A O 1
ATOM 829 N N . LYS A 1 105 ? -10.978 -3.817 -4.375 1.00 86.75 105 LYS A N 1
ATOM 830 C CA . LYS A 1 105 ? -11.320 -5.213 -4.072 1.00 86.75 105 LYS A CA 1
ATOM 831 C C . LYS A 1 105 ? -11.164 -5.528 -2.583 1.00 86.75 105 LYS A C 1
ATOM 833 O O . LYS A 1 105 ? -11.976 -6.267 -2.032 1.00 86.75 105 LYS A O 1
ATOM 838 N N . ALA A 1 106 ? -10.140 -4.968 -1.944 1.00 82.00 106 ALA A N 1
ATOM 839 C CA . ALA A 1 106 ? -9.903 -5.103 -0.511 1.00 82.00 106 ALA A CA 1
ATOM 840 C C . ALA A 1 106 ? -10.788 -4.178 0.350 1.00 82.00 106 ALA A C 1
ATOM 842 O O . ALA A 1 106 ? -10.788 -4.323 1.571 1.00 82.00 106 ALA A O 1
ATOM 843 N N . ARG A 1 107 ? -11.564 -3.268 -0.261 1.00 82.50 107 ARG A N 1
ATOM 844 C CA . ARG A 1 107 ? -12.394 -2.257 0.420 1.00 82.50 10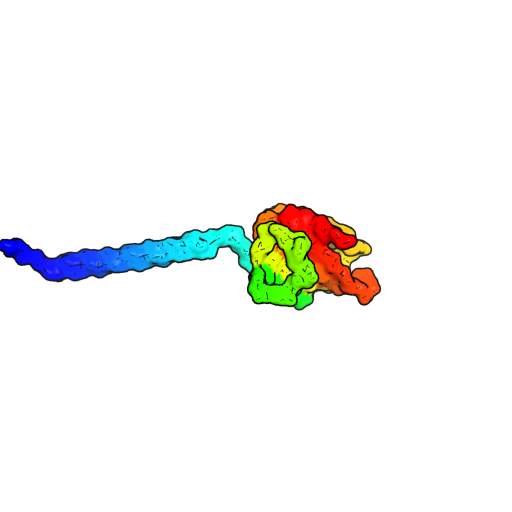7 ARG A CA 1
ATOM 845 C C . ARG A 1 107 ? -11.603 -1.413 1.423 1.00 82.50 107 ARG A C 1
ATOM 847 O O . ARG A 1 107 ? -12.090 -1.121 2.505 1.00 82.50 107 ARG A O 1
ATOM 854 N N . ILE A 1 108 ? -10.361 -1.068 1.080 1.00 81.38 108 ILE A N 1
ATOM 855 C CA . ILE A 1 108 ? -9.478 -0.264 1.945 1.00 81.38 108 ILE A CA 1
ATOM 856 C C . ILE A 1 108 ? -9.348 1.185 1.480 1.00 81.38 108 ILE A C 1
ATOM 858 O O . ILE A 1 108 ? -9.039 2.058 2.280 1.00 81.38 108 ILE A O 1
ATOM 862 N N . CYS A 1 109 ? -9.621 1.473 0.208 1.00 81.31 109 CYS A N 1
ATOM 863 C CA . CYS A 1 109 ? -9.568 2.839 -0.320 1.00 81.31 109 CYS A CA 1
ATOM 864 C C . CYS A 1 109 ? -10.751 3.729 0.083 1.00 81.31 109 CYS A C 1
ATOM 866 O O . CYS A 1 109 ? -10.716 4.916 -0.218 1.00 81.31 109 CYS A O 1
ATOM 868 N N . GLU A 1 110 ? -11.777 3.173 0.734 1.00 80.38 110 GLU A N 1
ATOM 869 C CA . GLU A 1 110 ? -12.905 3.931 1.297 1.00 80.38 110 GLU A CA 1
ATOM 870 C C . GLU A 1 110 ? -12.564 4.545 2.662 1.00 80.38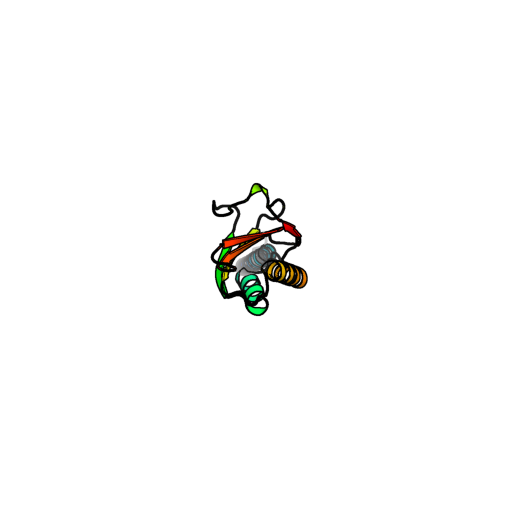 110 GLU A C 1
ATOM 872 O O . GLU A 1 110 ? -13.180 5.527 3.060 1.00 80.38 110 GLU A O 1
ATOM 877 N N . ASP A 1 111 ? -11.590 3.971 3.374 1.00 77.12 111 ASP A N 1
ATOM 878 C CA . ASP A 1 111 ? -11.238 4.359 4.745 1.00 77.12 111 ASP A CA 1
ATOM 879 C C . ASP A 1 111 ? -9.893 5.101 4.829 1.00 77.12 111 ASP A C 1
ATOM 881 O O . ASP A 1 111 ? -9.623 5.798 5.813 1.00 77.12 111 ASP A O 1
ATOM 885 N N . TYR A 1 112 ? -9.044 4.951 3.807 1.00 78.81 112 TYR A N 1
ATOM 886 C CA . TYR A 1 112 ? -7.661 5.417 3.806 1.00 78.81 112 TYR A CA 1
ATOM 887 C C . TYR A 1 112 ? -7.273 6.093 2.496 1.00 78.81 112 TYR A C 1
ATOM 889 O O . TYR A 1 112 ? -7.655 5.658 1.408 1.00 78.81 112 TYR A O 1
ATOM 897 N N . ASN A 1 113 ? -6.405 7.093 2.623 1.00 84.62 113 ASN A N 1
ATOM 898 C CA . ASN A 1 113 ? -5.703 7.688 1.494 1.00 84.62 113 ASN A CA 1
ATOM 899 C C . ASN A 1 113 ? -4.380 6.976 1.244 1.00 84.62 113 ASN A C 1
ATOM 901 O O . ASN A 1 113 ? -3.708 6.541 2.180 1.00 84.62 113 ASN A O 1
ATOM 905 N N . PHE A 1 114 ? -3.976 6.890 -0.019 1.00 86.81 114 PHE A N 1
ATOM 906 C CA . PHE A 1 114 ? -2.739 6.223 -0.396 1.00 86.81 114 PHE A CA 1
ATOM 907 C C . PHE A 1 114 ? -1.879 7.111 -1.281 1.00 86.81 114 PHE A C 1
ATOM 909 O O . PHE A 1 114 ? -2.345 7.648 -2.282 1.00 86.81 114 PHE A O 1
ATOM 916 N N . GLN A 1 115 ? -0.602 7.215 -0.940 1.00 87.12 115 GLN A N 1
ATOM 917 C CA . GLN A 1 115 ? 0.423 7.843 -1.754 1.00 87.12 115 GLN A CA 1
ATOM 918 C C . GLN A 1 115 ? 1.426 6.782 -2.192 1.00 87.12 115 GLN A C 1
ATOM 920 O O . GLN A 1 115 ? 2.008 6.081 -1.367 1.00 87.12 115 GLN A O 1
ATOM 925 N N . PHE A 1 116 ? 1.659 6.688 -3.494 1.00 88.75 116 PHE A N 1
ATOM 926 C CA . PHE A 1 116 ? 2.641 5.777 -4.060 1.00 88.75 116 PHE A CA 1
ATOM 927 C C . PHE A 1 116 ? 3.764 6.575 -4.708 1.00 88.75 116 PHE A C 1
ATOM 929 O O . PHE A 1 116 ? 3.522 7.475 -5.513 1.00 88.75 116 PHE A O 1
ATOM 936 N N . ILE A 1 117 ? 4.998 6.230 -4.351 1.00 88.12 117 ILE A N 1
ATOM 937 C CA . ILE A 1 117 ? 6.219 6.716 -4.987 1.00 88.12 117 ILE A CA 1
ATOM 938 C C . ILE A 1 117 ? 6.865 5.513 -5.650 1.00 88.12 117 ILE A C 1
ATOM 940 O O . ILE A 1 117 ? 7.293 4.583 -4.973 1.00 88.12 117 ILE A O 1
ATOM 944 N N . VAL A 1 118 ? 6.933 5.515 -6.973 1.00 88.25 118 VAL A N 1
ATOM 945 C CA . VAL A 1 118 ? 7.499 4.407 -7.730 1.00 88.25 118 VAL A CA 1
ATOM 946 C C . VAL A 1 118 ? 8.849 4.815 -8.274 1.00 88.25 118 VAL A C 1
ATOM 948 O O . VAL A 1 118 ? 8.954 5.664 -9.161 1.00 88.25 118 VAL A O 1
ATOM 951 N N . LYS A 1 119 ? 9.884 4.185 -7.728 1.00 85.69 119 LYS A N 1
ATOM 952 C CA . LYS A 1 119 ? 11.246 4.308 -8.214 1.00 85.69 119 LYS A CA 1
ATOM 953 C C . LYS A 1 119 ? 11.382 3.449 -9.463 1.00 85.69 119 LYS A C 1
ATOM 955 O O . LYS A 1 119 ? 11.092 2.252 -9.433 1.00 85.69 119 LYS A O 1
ATOM 960 N N . ASN A 1 120 ? 11.928 4.056 -10.513 1.00 68.50 120 ASN A N 1
ATOM 961 C CA . ASN A 1 120 ? 12.579 3.349 -11.614 1.00 68.50 120 ASN A CA 1
ATOM 962 C C . ASN A 1 120 ? 11.695 2.818 -12.763 1.00 68.50 120 ASN A C 1
ATOM 964 O O . ASN A 1 120 ? 11.989 1.759 -13.305 1.00 68.50 120 ASN A O 1
ATOM 968 N N . PHE A 1 121 ? 10.680 3.566 -13.217 1.00 63.72 121 PHE A N 1
ATOM 969 C CA . PHE A 1 121 ? 10.057 3.249 -14.518 1.00 63.72 121 PHE A CA 1
ATOM 970 C C . PHE A 1 121 ? 10.920 3.664 -15.720 1.00 63.72 121 PHE A C 1
ATOM 972 O O . PHE A 1 121 ? 10.730 3.103 -16.786 1.00 63.72 121 PHE A O 1
ATOM 979 N N . ASN A 1 122 ? 11.847 4.620 -15.544 1.00 62.22 122 ASN A N 1
ATOM 980 C CA . ASN A 1 122 ? 12.814 5.115 -16.545 1.00 62.22 122 ASN A CA 1
ATOM 981 C C . ASN A 1 122 ? 13.900 6.004 -15.879 1.00 62.22 122 ASN A C 1
ATOM 983 O O . ASN A 1 122 ? 14.258 7.062 -16.394 1.00 62.22 122 ASN A O 1
ATOM 987 N N . GLY A 1 123 ? 14.353 5.662 -14.664 1.00 62.56 123 GLY A N 1
ATOM 988 C CA . GLY A 1 123 ? 15.262 6.516 -13.872 1.00 62.56 123 GLY A CA 1
ATOM 989 C C . GLY A 1 123 ? 14.624 7.783 -13.276 1.00 62.56 123 GLY A C 1
ATOM 990 O O . GLY A 1 123 ? 15.324 8.603 -12.690 1.00 62.56 123 GLY A O 1
ATOM 991 N N . GLN A 1 124 ? 13.304 7.942 -13.403 1.00 74.00 124 GLN A N 1
ATOM 992 C CA . GLN A 1 124 ? 12.527 9.004 -12.765 1.00 74.00 124 GLN A CA 1
ATOM 993 C C . GLN A 1 124 ? 11.602 8.427 -11.696 1.00 74.00 124 GLN A C 1
ATOM 995 O O . GLN A 1 124 ? 10.966 7.388 -11.907 1.00 74.00 124 GLN A O 1
ATOM 1000 N N . ASP A 1 125 ? 11.511 9.131 -10.571 1.00 81.88 125 ASP A N 1
ATOM 1001 C CA . ASP A 1 125 ? 10.539 8.848 -9.523 1.00 81.88 125 ASP A CA 1
ATOM 1002 C C . ASP A 1 125 ? 9.172 9.362 -9.964 1.00 81.88 125 ASP A C 1
ATOM 1004 O O . ASP A 1 125 ? 8.975 10.566 -10.146 1.00 81.88 125 ASP A O 1
ATOM 1008 N N . GLN A 1 126 ? 8.216 8.452 -10.119 1.00 83.62 126 GLN A N 1
ATOM 1009 C CA . GLN A 1 126 ? 6.837 8.815 -10.424 1.00 83.62 126 GLN A CA 1
ATOM 1010 C C . GLN A 1 126 ? 5.964 8.693 -9.188 1.00 83.62 126 GLN A C 1
ATOM 1012 O O . GLN A 1 126 ? 6.143 7.801 -8.360 1.00 83.62 126 GLN A O 1
ATOM 1017 N N . ARG A 1 127 ? 5.022 9.621 -9.050 1.00 85.00 127 ARG A N 1
ATOM 1018 C CA . ARG A 1 127 ? 4.173 9.741 -7.867 1.00 85.00 127 ARG A CA 1
ATOM 1019 C C . ARG A 1 127 ? 2.719 9.740 -8.290 1.00 85.00 127 ARG A C 1
ATOM 1021 O O . ARG A 1 127 ? 2.370 10.360 -9.292 1.00 85.00 127 ARG A O 1
ATOM 1028 N N . PHE A 1 128 ? 1.881 9.060 -7.524 1.00 86.56 128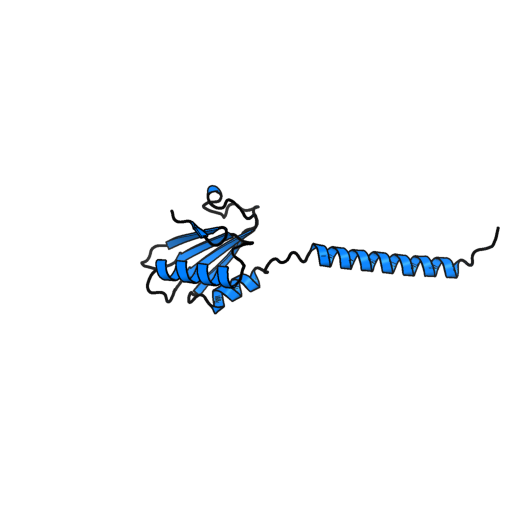 PHE A N 1
ATOM 1029 C CA . PHE A 1 128 ? 0.436 9.137 -7.691 1.00 86.56 128 PHE A CA 1
ATOM 1030 C C . PHE A 1 128 ? -0.278 8.947 -6.357 1.00 86.56 128 PHE A C 1
ATOM 1032 O O . PHE A 1 128 ? 0.246 8.317 -5.434 1.00 86.56 128 PHE A O 1
ATOM 1039 N N . ILE A 1 129 ? -1.471 9.528 -6.265 1.00 85.50 129 ILE A N 1
ATOM 1040 C CA . ILE A 1 129 ? -2.299 9.526 -5.062 1.00 85.50 129 ILE A CA 1
ATOM 1041 C C . ILE A 1 129 ? -3.624 8.844 -5.386 1.00 85.50 129 ILE A C 1
ATOM 1043 O O . ILE A 1 129 ? -4.180 9.031 -6.468 1.00 85.50 129 ILE A O 1
ATOM 1047 N N . ILE A 1 130 ? -4.126 8.062 -4.437 1.00 85.38 130 ILE A N 1
ATOM 1048 C CA . ILE A 1 130 ? -5.464 7.485 -4.469 1.00 85.38 130 ILE A CA 1
ATOM 1049 C C . ILE A 1 130 ? -6.226 8.023 -3.255 1.00 85.38 130 ILE A C 1
ATOM 1051 O O . ILE A 1 130 ? -5.832 7.765 -2.116 1.00 85.38 130 ILE A O 1
ATOM 1055 N N . ASP A 1 131 ? -7.301 8.767 -3.514 1.00 82.12 131 ASP A N 1
ATOM 1056 C CA . ASP A 1 131 ? -8.227 9.306 -2.507 1.00 82.12 131 ASP A CA 1
ATOM 1057 C C . ASP A 1 131 ? -9.623 8.755 -2.795 1.00 82.12 131 ASP A C 1
ATOM 1059 O O . ASP A 1 131 ? -10.114 8.841 -3.927 1.00 82.12 131 ASP A O 1
ATOM 1063 N N . ASN A 1 132 ? -10.253 8.159 -1.783 1.00 80.62 132 ASN A N 1
ATOM 1064 C CA . ASN A 1 132 ? -11.597 7.595 -1.880 1.00 80.62 132 ASN A CA 1
ATOM 1065 C C . ASN A 1 132 ? -11.771 6.710 -3.133 1.00 80.62 132 ASN A C 1
ATOM 1067 O O . ASN A 1 132 ? -12.659 6.934 -3.959 1.00 80.62 132 ASN A O 1
ATOM 1071 N N . CYS A 1 133 ? -10.854 5.756 -3.313 1.00 83.25 133 CYS A N 1
ATOM 1072 C CA . CYS A 1 133 ? -10.795 4.830 -4.451 1.00 83.25 133 CYS A CA 1
ATOM 1073 C C . CYS A 1 133 ? -10.606 5.453 -5.847 1.00 83.25 133 CYS A C 1
ATOM 1075 O O . CYS A 1 133 ? -10.693 4.734 -6.841 1.00 83.25 133 CYS A O 1
ATOM 1077 N N . ASN A 1 134 ? -10.315 6.751 -5.943 1.00 84.31 134 ASN A N 1
ATOM 1078 C CA . ASN A 1 134 ? -10.079 7.436 -7.209 1.00 84.31 134 ASN A CA 1
ATOM 1079 C C . ASN A 1 134 ? -8.617 7.848 -7.341 1.00 84.31 134 ASN A C 1
ATOM 1081 O O . ASN A 1 134 ? -7.998 8.299 -6.378 1.00 84.31 134 ASN A O 1
ATOM 1085 N N . LEU A 1 135 ? -8.077 7.719 -8.552 1.00 83.25 135 LEU A N 1
ATOM 1086 C CA . LEU A 1 135 ? -6.763 8.255 -8.883 1.00 83.25 135 LEU A CA 1
ATOM 1087 C C . LEU A 1 135 ? -6.839 9.782 -8.946 1.00 83.25 135 LEU A C 1
ATOM 1089 O O . LEU A 1 135 ? -7.641 10.328 -9.702 1.00 83.25 135 LEU A O 1
ATOM 1093 N N . ILE A 1 136 ? -5.980 10.461 -8.192 1.00 78.25 136 ILE A N 1
ATOM 1094 C CA . ILE A 1 136 ? -5.739 11.892 -8.355 1.00 78.25 136 ILE A CA 1
ATOM 1095 C C . ILE A 1 136 ? -4.498 12.034 -9.232 1.00 78.25 136 ILE A C 1
ATOM 1097 O O . ILE A 1 136 ? -3.381 11.728 -8.805 1.00 78.25 136 ILE A O 1
ATOM 1101 N N . GLU A 1 137 ? -4.706 12.461 -10.474 1.00 65.75 137 GLU A N 1
ATOM 1102 C CA . GL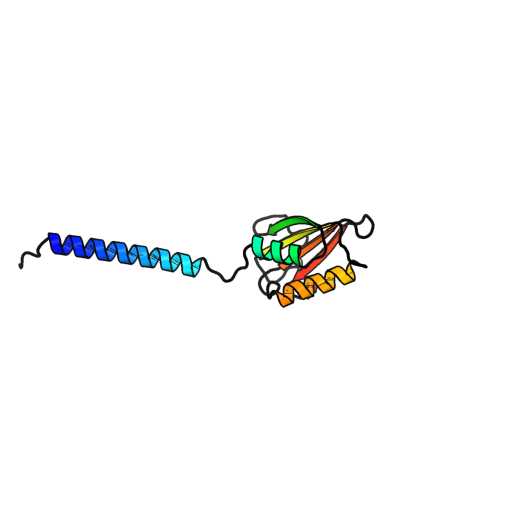U A 1 137 ? -3.620 12.815 -11.386 1.00 65.75 137 GLU A CA 1
ATOM 1103 C C . GLU A 1 137 ? -3.219 14.285 -11.190 1.00 65.75 137 GLU A C 1
ATOM 1105 O O . GLU A 1 137 ? -4.060 15.125 -10.864 1.00 65.75 137 GLU A O 1
ATOM 1110 N N . ASN A 1 138 ? -1.921 14.563 -11.339 1.00 53.97 138 ASN A N 1
ATOM 1111 C CA . ASN A 1 138 ? -1.365 15.918 -11.440 1.00 53.97 138 ASN A CA 1
ATOM 1112 C C . ASN A 1 138 ? -1.306 16.344 -12.902 1.00 53.97 138 ASN A C 1
ATOM 1114 O O . ASN A 1 138 ? -0.910 15.483 -13.722 1.00 53.97 138 ASN A O 1
#

Foldseek 3Di:
DDPDPVVVVVVVVVVVVVVVVVVVVVVCVVVVPDVADDQVNVVVLCVVQFQWDFPDKDWDQPPDPPPPCPVVQDDERIEMETETEPGPDPAPVRNVVSVLVSCVVVVNLQHYKYKYWYADPPRDTDIWIRHNSDTDDD

Secondary structure (DSSP, 8-state):
-----HHHHHHHHHHHHHHHHHHHHHHHHHHH--SPPPHHHHHHHHHHHS-SEEEEEEEEETTSTT-TTGGG--S-SEEEEEEEES--SSSHHHHHHHHHHHHHHTT-TTT-EEEEEE--SSSS-EEEEEETTEEE--

Radius of gyration: 24.18 Å; chains: 1; bounding box: 46×31×82 Å

pLDDT: mean 74.48, std 14.08, range [40.22, 89.94]